Protein AF-A0A396GSY9-F1 (afdb_monomer_lite)

InterPro domains:
  IPR000794 Beta-ketoacyl synthase [PTHR11712] (55-126)
  IPR014031 Beta-ketoacyl synthase, C-terminal domain [PF02801] (55-125)
  IPR016039 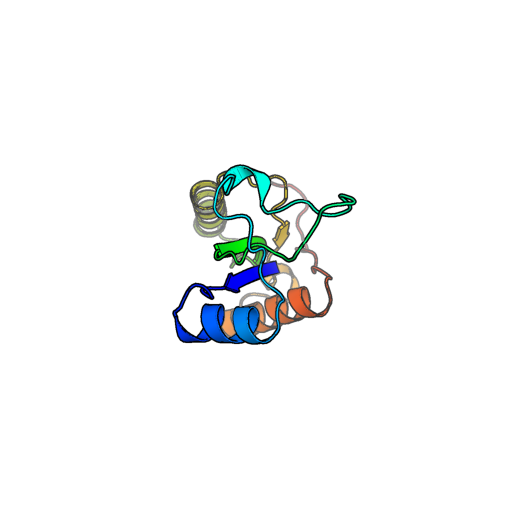Thiolase-like [G3DSA:3.40.47.10] (1-55)
  IPR016039 Thiolase-like [G3DSA:3.40.47.10] (56-129)
  IPR016039 Thiolase-like [SSF53901] (30-127)

Radius of gyration: 23.49 Å; chains: 1; bounding box: 54×24×61 Å

pLDDT: mean 90.86, std 5.9, range [63.38, 97.12]

Organism: Medicago truncatula (NCBI:txid3880)

Secondary structure (DSSP, 8-state):
-EEEEEE---SHHHHHHHHHTT-B----SSGGGS--TT-TT---BPP--EEEEEE-EEE----S-HHHHHHHHHHHHHH-S--TT-EEE-THHHH---GGGHHHHHHHHHHHHHHHS-PPP--S-SS--

Structure (mmCIF, N/CA/C/O backbone):
data_AF-A0A396GSY9-F1
#
_entry.id   AF-A0A396GSY9-F1
#
loop_
_atom_site.group_PDB
_atom_site.id
_atom_site.type_symbol
_atom_site.label_atom_id
_atom_site.label_alt_id
_atom_site.label_comp_id
_atom_site.label_asym_id
_atom_site.label_entity_id
_atom_site.label_seq_id
_atom_site.pdbx_PDB_ins_code
_atom_site.Cartn_x
_atom_site.Cartn_y
_atom_site.Cartn_z
_atom_site.occupancy
_atom_site.B_iso_or_equiv
_atom_site.auth_seq_id
_atom_site.auth_comp_id
_atom_site.auth_asym_id
_atom_site.auth_atom_id
_atom_site.pdbx_PDB_model_num
ATOM 1 N N . MET A 1 1 ? 0.525 -1.702 -2.405 1.00 73.56 1 MET A N 1
ATOM 2 C CA . MET A 1 1 ? -0.870 -1.989 -2.068 1.00 73.56 1 MET A CA 1
ATOM 3 C C . MET A 1 1 ? -1.286 -0.882 -1.136 1.00 73.56 1 MET A C 1
ATOM 5 O O . MET A 1 1 ? -0.434 -0.329 -0.443 1.00 73.56 1 MET A O 1
ATOM 9 N N . VAL A 1 2 ? -2.556 -0.512 -1.191 1.00 76.00 2 VAL A N 1
ATOM 10 C CA . VAL A 1 2 ? -3.110 0.541 -0.346 1.00 76.00 2 VAL A CA 1
ATOM 11 C C . VAL A 1 2 ? -4.137 -0.121 0.549 1.00 76.00 2 VAL A C 1
ATOM 13 O O . VAL A 1 2 ? -5.037 -0.792 0.047 1.00 76.00 2 VAL A O 1
ATOM 16 N N . VAL A 1 3 ? -3.977 0.030 1.857 1.00 68.81 3 VAL A N 1
ATOM 17 C CA . VAL A 1 3 ? -4.976 -0.394 2.839 1.00 68.81 3 VAL A CA 1
ATOM 18 C C . VAL A 1 3 ? -5.279 0.789 3.734 1.00 68.81 3 VAL A C 1
ATOM 20 O O . VAL A 1 3 ? -4.379 1.533 4.110 1.00 68.81 3 VAL A O 1
ATOM 23 N N . GLY A 1 4 ? -6.542 1.004 4.057 1.00 72.69 4 GLY A N 1
ATOM 24 C CA . GLY A 1 4 ? -6.932 2.127 4.888 1.00 72.69 4 GLY A CA 1
ATOM 25 C C . GLY A 1 4 ? -8.386 2.045 5.298 1.00 72.69 4 GLY A C 1
ATOM 26 O O . GLY A 1 4 ? -9.155 1.254 4.754 1.00 72.69 4 GLY A O 1
ATOM 27 N N . GLY A 1 5 ? -8.741 2.865 6.272 1.00 68.75 5 GLY A N 1
ATOM 28 C CA . GLY A 1 5 ? -10.089 2.988 6.798 1.00 68.75 5 GLY A CA 1
ATOM 29 C C . GLY A 1 5 ? -10.268 4.367 7.411 1.00 68.75 5 GLY A C 1
ATOM 30 O O . GLY A 1 5 ? -9.303 4.978 7.870 1.00 68.75 5 GLY A O 1
ATOM 31 N N . SER A 1 6 ? -11.495 4.866 7.384 1.00 84.62 6 SER A N 1
ATOM 32 C CA . SER A 1 6 ? -11.879 6.114 8.029 1.00 84.62 6 SER A CA 1
ATOM 33 C C . SER A 1 6 ? -13.250 5.935 8.644 1.00 84.62 6 SER A C 1
ATOM 35 O O . SER A 1 6 ? -14.131 5.366 8.007 1.00 84.62 6 SER A O 1
ATOM 37 N N . GLU A 1 7 ? -13.420 6.447 9.853 1.00 85.44 7 GLU A N 1
ATOM 38 C CA . GLU A 1 7 ? -14.681 6.452 10.579 1.00 85.44 7 GLU A CA 1
ATOM 39 C C . GLU A 1 7 ? -14.803 7.761 11.367 1.00 85.44 7 GLU A C 1
ATOM 41 O O . GLU A 1 7 ? -13.840 8.201 11.998 1.00 85.44 7 GLU A O 1
ATOM 46 N N . ALA A 1 8 ? -15.983 8.377 11.318 1.00 86.56 8 ALA A N 1
ATOM 47 C CA . ALA A 1 8 ? -16.283 9.667 11.947 1.00 86.56 8 ALA A CA 1
ATOM 48 C C . ALA A 1 8 ? -17.672 9.600 12.595 1.00 86.56 8 ALA A C 1
ATOM 50 O O . ALA A 1 8 ? -18.640 10.234 12.169 1.00 86.56 8 ALA A O 1
ATOM 51 N N . SER A 1 9 ? -17.786 8.697 13.567 1.00 83.69 9 SER A N 1
ATOM 52 C CA . SER A 1 9 ? -19.069 8.228 14.088 1.00 83.69 9 SER A CA 1
ATOM 53 C C . SER A 1 9 ? -19.585 9.015 15.301 1.00 83.69 9 SER A C 1
ATOM 55 O O . SER A 1 9 ? -20.730 8.798 15.713 1.00 83.69 9 SER A O 1
ATOM 57 N N . LEU A 1 10 ? -18.808 9.958 15.862 1.00 86.56 10 LEU A N 1
ATOM 58 C CA . LEU A 1 10 ? -19.221 10.772 17.019 1.00 86.56 10 LEU A CA 1
ATOM 59 C C . LEU A 1 10 ? -20.131 11.939 16.607 1.00 86.56 10 LEU A C 1
ATOM 61 O O . LEU A 1 10 ? -19.831 13.114 16.806 1.00 86.56 10 LEU A O 1
ATOM 65 N N . ILE A 1 11 ? -21.303 11.601 16.078 1.00 90.62 11 ILE A N 1
ATOM 66 C CA . ILE A 1 11 ? -22.392 12.547 15.812 1.00 90.62 11 ILE A CA 1
ATOM 67 C C . ILE A 1 11 ? -23.605 12.236 16.700 1.00 90.62 11 ILE A C 1
ATOM 69 O O . ILE A 1 11 ? -23.808 11.072 17.064 1.00 90.62 11 ILE A O 1
ATOM 73 N N . PRO A 1 12 ? -24.461 13.228 17.03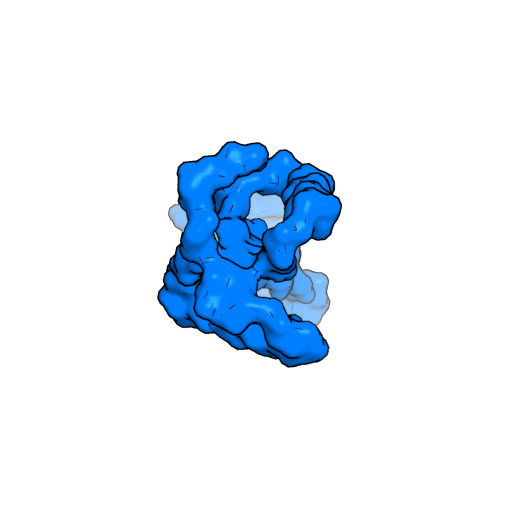4 1.00 92.25 12 PRO A N 1
ATOM 74 C CA . PRO A 1 12 ? -25.575 13.028 17.964 1.00 92.25 12 PRO A CA 1
ATOM 75 C C . PRO A 1 12 ? -26.492 11.853 17.612 1.00 92.25 12 PRO A C 1
ATOM 77 O O . PRO A 1 12 ? -26.896 11.107 18.500 1.00 92.25 12 PRO A O 1
ATOM 80 N N . SER A 1 13 ? -26.792 11.643 16.329 1.00 90.38 13 SER A N 1
ATOM 81 C CA . SER A 1 13 ? -27.614 10.521 15.860 1.00 90.38 13 SER A CA 1
ATOM 82 C C . SER A 1 13 ? -26.920 9.165 16.022 1.00 90.38 13 SER A C 1
ATOM 84 O O . SER A 1 13 ? -27.560 8.207 16.452 1.00 90.38 13 SER A O 1
ATOM 86 N N . GLY A 1 14 ? -25.617 9.088 15.739 1.00 84.50 14 GLY A N 1
ATOM 87 C CA . GLY A 1 14 ? -24.806 7.878 15.898 1.00 84.50 14 GLY A CA 1
ATOM 88 C C . GLY A 1 14 ? -24.682 7.468 17.364 1.00 84.50 14 GLY A C 1
ATOM 89 O O . GLY A 1 14 ? -25.008 6.337 17.728 1.00 84.50 14 GLY A O 1
ATOM 90 N N . VAL A 1 15 ? -24.323 8.422 18.228 1.00 92.50 15 VAL A N 1
ATOM 91 C CA . VA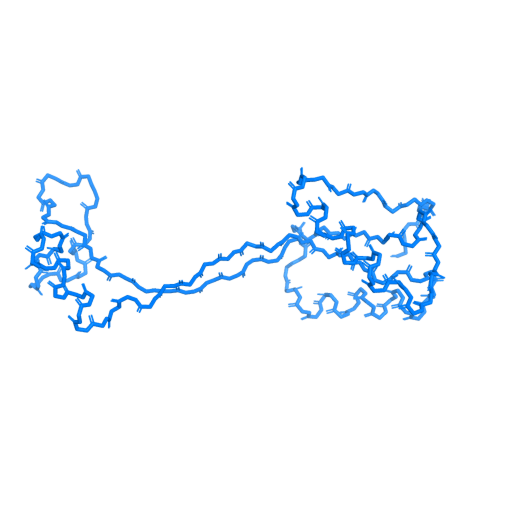L A 1 15 ? -24.257 8.215 19.683 1.00 92.50 15 VAL A CA 1
ATOM 92 C C . VAL A 1 15 ? -25.624 7.796 20.228 1.00 92.50 15 VAL A C 1
ATOM 94 O O . VAL A 1 15 ? -25.717 6.809 20.956 1.00 92.50 15 VAL A O 1
ATOM 97 N N . SER A 1 16 ? -26.699 8.492 19.838 1.00 90.56 16 SER A N 1
ATOM 98 C CA . SER A 1 16 ? -28.061 8.192 20.307 1.00 90.56 16 SER A CA 1
ATOM 99 C C . SER A 1 16 ? -28.532 6.802 19.884 1.00 90.56 16 SER A C 1
ATOM 101 O O . SER A 1 16 ? -29.164 6.109 20.678 1.00 90.56 16 SER A O 1
ATOM 103 N N . GLY A 1 17 ? -28.191 6.366 18.667 1.00 92.44 17 GLY A N 1
ATOM 104 C CA . GLY A 1 17 ? -28.511 5.027 18.176 1.00 92.44 17 GLY A CA 1
ATOM 105 C C . GLY A 1 17 ? -27.883 3.931 19.038 1.00 92.44 17 GLY A C 1
ATOM 106 O O . GLY A 1 17 ? -28.582 3.044 19.528 1.00 92.44 17 GLY A O 1
ATOM 107 N N . PHE A 1 18 ? -26.577 4.019 19.300 1.00 91.12 18 PHE A N 1
ATOM 108 C CA . PHE A 1 18 ? -25.894 3.030 20.140 1.00 91.12 18 PHE A CA 1
ATOM 109 C C . PHE A 1 18 ? -26.281 3.127 21.620 1.00 91.12 18 PHE A C 1
ATOM 111 O O . PHE A 1 18 ? -26.336 2.103 22.307 1.00 91.12 18 PHE A O 1
ATOM 118 N N . LEU A 1 19 ? -26.610 4.323 22.112 1.00 91.06 19 LEU A N 1
ATOM 119 C CA . LEU A 1 19 ? -27.140 4.506 23.461 1.00 91.06 19 LEU A CA 1
ATOM 120 C C . LEU A 1 19 ? -28.515 3.836 23.619 1.00 91.06 19 LEU A C 1
ATOM 122 O O . LEU A 1 19 ? -28.735 3.133 24.605 1.00 91.06 19 LEU A O 1
ATOM 126 N N . ALA A 1 20 ? -29.412 3.985 22.637 1.00 93.56 20 ALA A N 1
ATOM 127 C CA . ALA A 1 20 ? -30.728 3.340 22.629 1.00 93.56 20 ALA A CA 1
ATOM 128 C C . ALA A 1 20 ? -30.620 1.806 22.627 1.00 93.56 20 ALA A C 1
ATOM 130 O O . ALA A 1 20 ? -31.372 1.125 23.325 1.00 93.56 20 ALA A O 1
ATOM 131 N N . CYS A 1 21 ? -29.624 1.265 21.921 1.00 93.94 21 CYS A N 1
ATOM 132 C CA . CYS A 1 21 ? -29.290 -0.159 21.935 1.00 93.94 21 CYS A CA 1
ATOM 133 C C . CYS A 1 21 ? -28.611 -0.633 23.235 1.00 93.94 21 CYS A C 1
ATOM 135 O O . CYS A 1 21 ? -28.324 -1.821 23.357 1.00 93.94 21 CYS A O 1
ATOM 137 N N . ARG A 1 22 ? -28.333 0.265 24.195 1.00 93.56 22 ARG A N 1
ATOM 138 C CA . ARG A 1 22 ? -27.545 -0.010 25.414 1.00 93.56 22 ARG A CA 1
ATOM 139 C C . ARG A 1 22 ? -26.159 -0.596 25.114 1.00 93.56 22 ARG A C 1
ATOM 141 O O . ARG A 1 22 ? -25.657 -1.433 25.855 1.00 93.56 22 ARG A O 1
ATOM 148 N N . ALA A 1 23 ? -25.560 -0.169 24.005 1.00 94.12 23 ALA A N 1
ATOM 149 C CA . ALA A 1 23 ? -24.264 -0.652 23.537 1.00 94.12 23 ALA A CA 1
ATOM 150 C C . ALA A 1 23 ? -23.079 0.193 24.051 1.00 94.12 23 ALA A C 1
ATOM 152 O O . ALA A 1 23 ? -21.950 -0.300 24.093 1.00 94.12 23 ALA A O 1
ATOM 153 N N . LEU A 1 24 ? -23.326 1.448 24.446 1.00 94.81 24 LEU A N 1
ATOM 154 C CA . LEU A 1 24 ? -22.301 2.364 24.956 1.00 94.81 24 LEU A CA 1
ATOM 155 C C . LEU A 1 24 ? -22.085 2.202 26.462 1.00 94.81 24 LEU A C 1
ATOM 157 O O . LEU A 1 24 ? -23.048 2.028 27.210 1.00 94.81 24 LEU A O 1
ATOM 161 N N . SER A 1 25 ? -20.829 2.322 26.903 1.00 96.12 25 SER A N 1
ATOM 162 C CA . SER A 1 25 ? -20.506 2.418 28.331 1.00 96.12 25 SER A CA 1
ATOM 163 C C . SER A 1 25 ? -21.191 3.640 28.947 1.00 96.12 25 SER A C 1
ATOM 165 O O . SER A 1 25 ? -21.231 4.708 28.336 1.00 96.12 25 SER A O 1
ATOM 167 N N . GLN A 1 26 ? -21.710 3.494 30.168 1.00 94.88 26 GLN A N 1
ATOM 168 C CA . GLN A 1 26 ? -22.323 4.594 30.924 1.00 94.88 26 GLN A CA 1
ATOM 169 C C . GLN A 1 26 ? -21.404 5.122 32.031 1.00 94.88 26 GLN A C 1
ATOM 171 O O . GLN A 1 26 ? -21.817 5.931 32.865 1.00 94.88 26 GLN A O 1
ATOM 176 N N . ARG A 1 27 ? -20.144 4.674 32.061 1.00 94.19 27 ARG A N 1
ATOM 177 C CA . ARG A 1 27 ? -19.160 5.069 33.071 1.00 94.19 27 ARG A CA 1
ATOM 178 C C . ARG A 1 27 ? -18.588 6.462 32.796 1.00 94.19 27 ARG A C 1
ATOM 180 O O . ARG A 1 27 ? -17.433 6.617 32.410 1.00 94.19 27 ARG A O 1
ATOM 187 N N . ASN A 1 28 ? -19.405 7.474 33.051 1.00 94.75 28 ASN A N 1
ATOM 188 C CA . ASN A 1 28 ? -19.060 8.873 32.800 1.00 94.75 28 ASN A CA 1
ATOM 189 C C . ASN A 1 28 ? -18.153 9.488 33.881 1.00 94.75 28 ASN A C 1
ATOM 191 O O . ASN A 1 28 ? -17.420 10.423 33.585 1.00 94.75 28 ASN A O 1
ATOM 195 N N . GLU A 1 29 ? -18.151 8.936 35.101 1.00 97.12 29 GLU A N 1
ATOM 196 C CA . GLU A 1 29 ? -17.333 9.431 36.228 1.00 97.12 29 GLU A CA 1
ATOM 197 C C . GLU A 1 29 ? -15.844 9.051 36.115 1.00 97.12 29 GLU A C 1
ATOM 199 O O . GLU A 1 29 ? -14.977 9.704 36.688 1.00 97.12 29 GLU A O 1
ATOM 204 N N . GLU A 1 30 ? -15.525 7.992 35.360 1.00 95.88 30 GLU A N 1
ATOM 205 C CA . GLU A 1 30 ? -14.151 7.515 35.134 1.00 95.88 30 GLU A CA 1
ATOM 206 C C . GLU A 1 30 ? -13.897 7.263 33.632 1.00 95.88 30 GLU A C 1
ATOM 208 O O . GLU A 1 30 ? -13.635 6.121 33.225 1.00 95.88 30 GLU A O 1
ATOM 213 N N . PRO A 1 31 ? -13.981 8.294 32.773 1.00 93.31 31 PRO A N 1
ATOM 214 C CA . PRO A 1 31 ? -14.040 8.120 31.321 1.00 93.31 31 PRO A CA 1
ATOM 215 C C . PRO A 1 31 ? -12.777 7.465 30.742 1.00 93.31 31 PRO A C 1
ATOM 217 O O . PRO A 1 31 ? -12.866 6.643 29.832 1.00 93.31 31 PRO A O 1
ATOM 220 N N . GLN A 1 32 ? -11.599 7.718 31.323 1.00 95.94 32 GLN A N 1
ATOM 221 C CA . GLN A 1 32 ? -10.334 7.091 30.905 1.00 95.94 32 GLN A CA 1
ATOM 222 C C . GLN A 1 32 ? -10.295 5.582 31.187 1.00 95.94 32 GLN A C 1
ATOM 224 O O . GLN A 1 32 ? -9.455 4.871 30.643 1.00 95.94 32 GLN A O 1
ATOM 229 N N . ARG A 1 33 ? -11.197 5.083 32.042 1.00 95.12 33 ARG A N 1
ATOM 230 C CA . ARG A 1 33 ? -11.331 3.662 32.383 1.00 95.12 33 ARG A CA 1
ATOM 231 C C . ARG A 1 33 ? -12.599 3.044 31.787 1.00 95.12 33 ARG A C 1
ATOM 233 O O . ARG A 1 33 ? -12.897 1.897 32.118 1.00 95.12 33 ARG A O 1
ATOM 240 N N . ALA A 1 34 ? -13.380 3.771 30.987 1.00 95.94 34 ALA A N 1
ATOM 241 C CA . ALA A 1 34 ? -14.665 3.295 30.469 1.00 95.94 34 ALA A CA 1
ATOM 242 C C . ALA A 1 34 ? -14.500 2.124 29.482 1.00 95.94 34 ALA A C 1
ATOM 244 O O . ALA A 1 34 ? -15.187 1.113 29.610 1.00 95.94 34 ALA A O 1
ATOM 245 N N . SER A 1 35 ? -13.526 2.193 28.565 1.00 96.38 35 SER A N 1
ATOM 246 C CA . SER A 1 35 ? -13.193 1.065 27.684 1.00 96.38 35 SER A CA 1
ATOM 247 C C . SER A 1 35 ? -12.380 0.018 28.445 1.00 96.38 35 SER A C 1
ATOM 249 O O . SER A 1 35 ? -11.238 0.262 28.833 1.00 96.38 35 SER A O 1
ATOM 251 N N . ARG A 1 36 ? -12.984 -1.149 28.688 1.00 96.00 36 ARG A N 1
ATOM 252 C CA . ARG A 1 36 ? -12.382 -2.240 29.474 1.00 96.00 36 ARG A CA 1
ATOM 253 C C . ARG A 1 36 ? -12.726 -3.630 28.920 1.00 96.00 36 ARG A C 1
ATOM 255 O O . ARG A 1 36 ? -13.489 -4.379 29.534 1.00 96.00 36 ARG A O 1
ATOM 262 N N . PRO A 1 37 ? -12.214 -3.994 27.733 1.00 94.38 37 PRO A N 1
ATOM 263 C CA . PRO A 1 37 ? -12.438 -5.320 27.164 1.00 94.38 37 PRO A CA 1
ATOM 264 C C . PRO A 1 37 ? -12.071 -6.438 28.155 1.00 94.38 37 PRO A C 1
ATOM 266 O O . PRO A 1 37 ? -11.097 -6.324 28.895 1.00 94.38 37 PRO A O 1
ATOM 269 N N . TRP A 1 38 ? -12.875 -7.505 28.181 1.00 95.81 38 TRP A N 1
ATOM 270 C CA . TRP A 1 38 ? -12.712 -8.694 29.044 1.00 95.81 38 TRP A CA 1
ATOM 271 C C . TRP A 1 38 ? -12.817 -8.480 30.565 1.00 95.81 38 TRP A C 1
ATOM 273 O O . TRP A 1 38 ? -12.83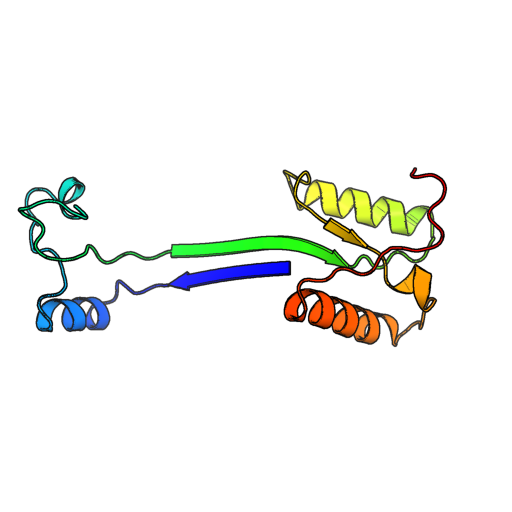1 -9.460 31.309 1.00 95.81 38 TRP A O 1
ATOM 283 N N . ASP A 1 39 ? -12.993 -7.249 31.044 1.00 96.75 39 ASP A N 1
ATOM 284 C CA . ASP A 1 39 ? -13.230 -6.971 32.462 1.00 96.75 39 ASP A CA 1
ATOM 285 C C . ASP A 1 39 ? -14.613 -7.490 32.917 1.00 96.75 39 ASP A C 1
ATOM 287 O O . ASP A 1 39 ? -15.588 -7.483 32.147 1.00 96.75 39 ASP A O 1
ATOM 291 N N . LYS A 1 40 ? -14.726 -7.946 34.178 1.00 96.56 40 LYS A N 1
ATOM 292 C CA . LYS A 1 40 ? -16.005 -8.455 34.720 1.00 96.56 40 LYS A CA 1
ATOM 293 C C . LYS A 1 40 ? -17.063 -7.358 34.858 1.00 96.56 40 LYS A C 1
ATOM 295 O O . LYS A 1 40 ? -18.250 -7.661 34.879 1.00 96.56 40 LYS A O 1
ATOM 300 N N . HIS A 1 41 ? -16.632 -6.106 34.977 1.00 95.06 41 HIS A N 1
ATOM 301 C CA . HIS A 1 41 ? -17.467 -4.923 35.147 1.00 95.06 41 HIS A CA 1
ATOM 302 C C . HIS A 1 41 ? -17.572 -4.085 33.864 1.00 95.06 41 HIS A C 1
ATOM 304 O O . HIS A 1 41 ? -17.856 -2.888 33.945 1.00 95.06 41 HIS A O 1
ATOM 310 N N . ARG A 1 42 ? -17.317 -4.675 32.688 1.00 95.38 42 ARG A N 1
ATOM 311 C CA . ARG A 1 42 ? -17.594 -4.028 31.395 1.00 95.38 42 ARG A CA 1
ATOM 312 C C . ARG A 1 42 ? -19.104 -3.822 31.208 1.00 95.38 42 ARG A C 1
ATOM 314 O O . ARG A 1 42 ? -19.883 -4.716 31.529 1.00 95.38 42 ARG A O 1
ATOM 321 N N . ASP A 1 43 ? -19.502 -2.673 30.675 1.00 96.06 43 ASP A N 1
ATOM 322 C CA . ASP A 1 43 ? -20.909 -2.258 30.533 1.00 96.06 43 ASP A CA 1
ATOM 323 C C . ASP A 1 43 ? -21.275 -1.761 29.122 1.00 96.06 43 ASP A C 1
ATOM 325 O O . ASP A 1 43 ? -22.434 -1.464 28.857 1.00 96.06 43 ASP A O 1
ATOM 329 N N . GLY A 1 44 ? -20.307 -1.702 28.210 1.00 95.38 44 GLY A N 1
ATOM 330 C CA . GLY A 1 44 ? -20.485 -1.287 26.822 1.00 95.38 44 GLY A CA 1
ATOM 331 C C . GLY A 1 44 ? -19.144 -0.916 26.197 1.00 95.38 44 GLY A C 1
ATOM 332 O O . GLY A 1 44 ? -18.106 -0.973 26.863 1.00 95.38 44 GLY A O 1
ATOM 333 N N . PHE A 1 45 ? -19.143 -0.552 24.917 1.00 95.38 45 PHE A N 1
ATOM 334 C CA . PHE A 1 45 ? -17.951 0.001 24.273 1.00 95.38 45 PHE A CA 1
ATOM 335 C C . PHE A 1 45 ? -17.911 1.531 24.401 1.00 95.38 45 PHE A C 1
ATOM 337 O O . PHE A 1 45 ? -18.919 2.179 24.683 1.00 95.38 45 PHE A O 1
ATOM 344 N N . VAL A 1 46 ? -16.732 2.113 24.185 1.00 94.88 46 VAL A N 1
ATOM 345 C CA . VAL A 1 46 ? -16.559 3.563 24.017 1.00 94.88 46 VAL A CA 1
ATOM 346 C C . VAL A 1 46 ? -16.488 3.839 22.522 1.00 94.88 46 VAL A C 1
ATOM 348 O O . VAL A 1 46 ? -15.681 3.223 21.827 1.00 94.88 46 VAL A O 1
ATOM 351 N N . LEU A 1 47 ? -17.369 4.705 22.022 1.00 92.06 47 LEU A N 1
ATOM 352 C CA . LEU A 1 47 ? -17.398 5.064 20.606 1.00 92.06 47 LEU A CA 1
ATOM 353 C C . LEU A 1 47 ? -16.152 5.898 20.268 1.00 92.06 47 LEU A C 1
ATOM 355 O O . LEU A 1 47 ? -15.739 6.744 21.060 1.00 92.06 47 LEU A O 1
ATOM 359 N N . GLY A 1 48 ? -15.545 5.634 19.114 1.00 88.06 48 GLY A N 1
ATOM 360 C CA . GLY A 1 48 ? -14.309 6.278 18.681 1.00 88.06 48 GLY A CA 1
ATOM 361 C C . GLY A 1 48 ? -14.332 6.617 17.196 1.00 88.06 48 GLY A C 1
ATOM 362 O O . GLY A 1 48 ? -15.149 6.104 16.432 1.00 88.06 48 GLY A O 1
ATOM 363 N N . GLU A 1 49 ? -13.408 7.482 16.802 1.00 91.69 49 GLU A N 1
ATOM 364 C CA . GLU A 1 49 ? -13.238 7.979 15.436 1.00 91.69 49 GLU A CA 1
ATOM 365 C C . GLU A 1 49 ? -11.773 7.858 15.034 1.00 91.69 49 GLU A C 1
ATOM 367 O O . GLU A 1 49 ? -10.883 7.814 15.889 1.00 91.69 49 GLU A O 1
ATOM 372 N N . GLY A 1 50 ? -11.508 7.850 13.733 1.00 84.00 50 GLY A N 1
ATOM 373 C CA . GLY A 1 50 ? -10.146 7.888 13.225 1.00 84.00 50 GLY A CA 1
ATOM 374 C C . GLY A 1 50 ? -10.061 7.563 11.744 1.00 84.00 50 GLY A C 1
ATOM 375 O O . GLY A 1 50 ? -10.957 6.956 11.164 1.00 84.00 50 GLY A O 1
ATOM 376 N N . SER A 1 51 ? -8.942 7.942 11.136 1.00 84.75 51 SER A N 1
ATOM 377 C CA . SER A 1 51 ? -8.628 7.610 9.750 1.00 84.75 51 SER A CA 1
ATOM 378 C C . SER A 1 51 ? -7.163 7.235 9.604 1.00 84.75 51 SER A C 1
ATOM 380 O O . SER A 1 51 ? -6.302 7.865 10.220 1.00 84.75 51 SER A O 1
ATOM 382 N N . GLY A 1 52 ? -6.869 6.269 8.742 1.00 80.94 52 GLY A N 1
ATOM 383 C CA . GLY A 1 52 ? -5.504 5.886 8.409 1.00 80.94 52 GLY A CA 1
ATOM 384 C C . GLY A 1 52 ? -5.422 5.236 7.036 1.00 80.94 52 GLY A C 1
ATOM 385 O O . GLY A 1 52 ? -6.331 4.518 6.623 1.00 80.94 52 GLY A O 1
ATOM 386 N N . VAL A 1 53 ? -4.319 5.487 6.335 1.00 82.38 53 VAL A N 1
ATOM 387 C CA . VAL A 1 53 ? -3.975 4.846 5.062 1.00 82.38 53 VAL A CA 1
ATOM 388 C C . VAL A 1 53 ? -2.517 4.409 5.135 1.00 82.38 53 VAL A C 1
ATOM 390 O O . VAL A 1 53 ? -1.653 5.171 5.561 1.00 82.38 53 VAL A O 1
ATOM 393 N N . LEU A 1 54 ? -2.249 3.185 4.703 1.00 80.94 54 LEU A N 1
ATOM 394 C CA . LEU A 1 54 ? -0.926 2.606 4.551 1.00 80.94 54 LEU A CA 1
ATOM 395 C C . LEU A 1 54 ? -0.698 2.279 3.076 1.00 80.94 54 LEU A C 1
ATOM 397 O O . LEU A 1 54 ? -1.522 1.620 2.437 1.00 80.94 54 LEU A O 1
ATOM 401 N N . VAL A 1 55 ? 0.451 2.703 2.555 1.00 86.81 55 VAL A N 1
ATOM 402 C CA . VAL A 1 55 ? 0.923 2.362 1.212 1.00 86.81 55 VAL A CA 1
ATOM 403 C C . VAL A 1 55 ? 2.221 1.577 1.350 1.00 86.81 55 VAL A C 1
ATOM 405 O O . VAL A 1 55 ? 3.184 2.081 1.914 1.00 86.81 55 VAL A O 1
ATOM 408 N N . ASN A 1 56 ? 2.248 0.348 0.836 1.00 89.25 56 ASN A N 1
ATOM 409 C CA . ASN A 1 56 ? 3.413 -0.547 0.930 1.00 89.25 56 ASN A CA 1
ATOM 410 C C . ASN A 1 56 ? 3.897 -1.084 -0.427 1.00 89.25 56 ASN A C 1
ATOM 412 O O . ASN A 1 56 ? 4.756 -1.960 -0.484 1.00 89.25 56 ASN A O 1
ATOM 416 N N . TYR A 1 57 ? 3.316 -0.614 -1.536 1.00 92.56 57 TYR A N 1
ATOM 417 C CA . TYR A 1 57 ? 3.832 -0.962 -2.857 1.00 92.56 57 TYR A CA 1
ATOM 418 C C . TYR A 1 57 ? 3.593 0.130 -3.895 1.00 92.56 57 TYR A C 1
ATOM 420 O O . TYR A 1 57 ? 2.503 0.706 -3.922 1.00 92.56 57 TYR A O 1
ATOM 428 N N . VAL A 1 58 ? 4.608 0.340 -4.737 1.00 93.56 58 VAL A N 1
ATOM 429 C CA . VAL A 1 58 ? 4.667 1.292 -5.850 1.00 93.56 58 VAL A CA 1
ATOM 430 C C . VAL A 1 58 ? 4.987 0.542 -7.148 1.00 93.56 58 VAL A C 1
ATOM 432 O O . VAL A 1 58 ? 5.986 -0.170 -7.224 1.00 93.56 58 VAL A O 1
ATOM 435 N N . ASN A 1 59 ? 4.164 0.728 -8.180 1.00 94.44 59 ASN A N 1
ATOM 436 C CA . ASN A 1 59 ? 4.545 0.405 -9.555 1.00 94.44 59 ASN A CA 1
ATOM 437 C C . ASN A 1 59 ? 5.144 1.669 -10.178 1.00 94.44 59 ASN A C 1
ATOM 439 O O . ASN A 1 59 ? 4.431 2.658 -10.352 1.00 94.44 59 ASN A O 1
ATOM 443 N N . ALA A 1 60 ? 6.450 1.665 -10.409 1.00 93.69 60 ALA A N 1
ATOM 444 C CA . ALA A 1 60 ? 7.190 2.823 -10.887 1.00 93.69 60 ALA A CA 1
ATOM 445 C C . ALA A 1 60 ? 7.045 2.995 -12.399 1.00 93.69 60 ALA A C 1
ATOM 447 O O . ALA A 1 60 ? 6.828 2.017 -13.119 1.00 93.69 60 ALA A O 1
ATOM 448 N N . HIS A 1 61 ? 7.220 4.225 -12.887 1.00 94.81 61 HIS A N 1
ATOM 449 C CA . HIS A 1 61 ? 7.225 4.473 -14.318 1.00 94.81 61 HIS A CA 1
ATOM 450 C C . HIS A 1 61 ? 8.420 3.780 -14.980 1.00 94.81 61 HIS A C 1
ATOM 452 O O . HIS A 1 61 ? 8.232 3.216 -16.053 1.00 94.81 61 HIS A O 1
ATOM 458 N N . ALA A 1 62 ? 9.607 3.785 -14.361 1.00 92.12 62 ALA A N 1
ATOM 459 C CA . ALA A 1 62 ? 10.761 2.950 -14.715 1.00 92.12 62 ALA A CA 1
ATOM 460 C C . ALA A 1 62 ? 10.997 2.816 -16.235 1.00 92.12 62 ALA A C 1
ATOM 462 O O . ALA A 1 62 ? 10.865 1.734 -16.817 1.00 92.12 62 ALA A O 1
ATOM 463 N N . THR A 1 63 ? 11.298 3.931 -16.906 1.00 93.00 63 THR A N 1
ATOM 464 C CA . THR A 1 63 ? 11.508 3.971 -18.367 1.00 93.00 63 THR A CA 1
ATOM 465 C C . THR A 1 63 ? 12.908 3.552 -18.793 1.00 93.00 63 THR A C 1
ATOM 467 O O . THR A 1 63 ? 13.224 3.642 -19.980 1.00 93.00 63 THR A O 1
ATOM 470 N N . SER A 1 64 ? 13.741 3.095 -17.852 1.00 92.88 64 SER A N 1
ATOM 471 C CA . SER A 1 64 ? 15.153 2.778 -18.085 1.00 92.88 64 SER A CA 1
ATOM 472 C C . SER A 1 64 ? 15.957 4.008 -18.510 1.00 92.88 64 SER A C 1
ATOM 474 O O . SER A 1 64 ? 16.930 3.911 -19.258 1.00 92.88 64 SER A O 1
ATOM 476 N N . THR A 1 65 ? 15.546 5.188 -18.037 1.00 93.88 65 THR A N 1
ATOM 477 C CA . THR A 1 65 ? 16.292 6.430 -18.243 1.00 93.88 65 THR A CA 1
ATOM 478 C C . THR A 1 65 ? 17.011 6.787 -16.954 1.00 93.88 65 THR A C 1
ATOM 480 O O . THR A 1 65 ? 16.392 6.858 -15.899 1.00 93.88 65 THR A O 1
ATOM 483 N N . VAL A 1 66 ? 18.316 7.065 -17.031 1.00 92.44 66 VAL A N 1
ATOM 484 C CA . VAL A 1 66 ? 19.128 7.363 -15.836 1.00 92.44 66 VAL A CA 1
ATOM 485 C C . VAL A 1 66 ? 18.532 8.522 -15.031 1.00 92.44 66 VAL A C 1
ATOM 487 O O . VAL A 1 66 ? 18.390 8.431 -13.818 1.00 92.44 66 VAL A O 1
ATOM 490 N N . ALA A 1 67 ? 18.143 9.604 -15.708 1.00 94.25 67 ALA A N 1
ATOM 491 C CA . ALA A 1 67 ? 17.567 10.770 -15.045 1.00 94.25 67 ALA A CA 1
ATOM 492 C C . ALA A 1 67 ? 16.173 10.492 -14.458 1.00 94.25 67 ALA A C 1
ATOM 494 O O . ALA A 1 67 ? 15.887 10.939 -13.349 1.00 94.25 67 ALA A O 1
ATOM 495 N N . GLY A 1 68 ? 15.316 9.772 -15.189 1.00 90.69 68 GLY A N 1
ATOM 496 C CA . GLY A 1 68 ? 13.953 9.471 -14.755 1.00 90.69 68 GLY A CA 1
ATOM 497 C C . GLY A 1 68 ? 13.939 8.522 -13.566 1.00 90.69 68 GLY A C 1
ATOM 498 O O . GLY A 1 68 ? 13.396 8.867 -12.522 1.00 90.69 68 GLY A O 1
ATOM 499 N N . ASP A 1 69 ? 14.609 7.379 -13.689 1.00 94.62 69 ASP A N 1
ATOM 500 C CA . ASP A 1 69 ? 14.598 6.328 -12.673 1.00 94.62 69 ASP A CA 1
ATOM 501 C C . ASP A 1 69 ? 15.215 6.829 -11.347 1.00 94.62 69 ASP A C 1
ATOM 503 O O . ASP A 1 69 ? 14.665 6.588 -10.270 1.00 94.62 69 ASP A O 1
ATOM 507 N N . LEU A 1 70 ? 16.302 7.617 -11.400 1.00 94.38 70 LEU A N 1
ATOM 508 C CA . LEU A 1 70 ? 16.868 8.258 -10.203 1.00 94.38 70 LEU A CA 1
ATOM 509 C C . LEU A 1 70 ? 15.900 9.267 -9.574 1.00 94.38 70 LEU A C 1
ATOM 511 O O . LEU A 1 70 ? 15.753 9.295 -8.350 1.00 94.38 70 LEU A O 1
ATOM 515 N N . ALA A 1 71 ? 15.225 10.084 -10.388 1.00 94.50 71 ALA A N 1
ATOM 516 C CA . ALA A 1 71 ? 14.243 11.044 -9.892 1.00 94.50 71 ALA A CA 1
ATOM 517 C C . ALA A 1 71 ? 13.072 10.346 -9.184 1.00 94.50 71 ALA A C 1
ATOM 519 O O . ALA A 1 71 ? 12.643 10.811 -8.127 1.00 94.50 71 ALA A O 1
ATOM 520 N N . GLU A 1 72 ? 12.600 9.209 -9.704 1.00 93.81 72 GLU A N 1
ATOM 521 C CA . GLU A 1 72 ? 11.563 8.403 -9.053 1.00 93.81 72 GLU A CA 1
ATOM 522 C C . GLU A 1 72 ? 12.015 7.894 -7.684 1.00 93.81 72 GLU A C 1
ATOM 524 O O . GLU A 1 72 ? 11.301 8.059 -6.694 1.00 93.81 72 GLU A O 1
ATOM 529 N N . VAL A 1 73 ? 13.223 7.327 -7.597 1.00 92.75 73 VAL A N 1
ATOM 530 C CA . VAL A 1 73 ? 13.769 6.819 -6.331 1.00 92.75 73 VAL A CA 1
ATOM 531 C C . VAL A 1 73 ? 13.921 7.941 -5.303 1.00 92.75 73 VAL A C 1
ATOM 533 O O . VAL A 1 73 ? 13.573 7.755 -4.132 1.00 92.75 73 VAL A O 1
ATOM 536 N N . TYR A 1 74 ? 14.408 9.116 -5.710 1.00 93.19 74 TYR A N 1
ATOM 537 C CA . TYR A 1 74 ? 14.511 10.262 -4.805 1.00 93.19 74 TYR A CA 1
ATOM 538 C C . TYR A 1 74 ? 13.142 10.750 -4.336 1.00 93.19 74 TYR A C 1
ATOM 540 O O . TYR A 1 74 ? 12.967 10.975 -3.139 1.00 93.19 74 TYR A O 1
ATOM 548 N N . ALA A 1 75 ? 12.163 10.854 -5.238 1.00 92.50 75 ALA A N 1
ATOM 549 C CA . ALA A 1 75 ? 10.802 11.238 -4.879 1.00 92.50 75 ALA A CA 1
ATOM 550 C C . ALA A 1 75 ? 10.187 10.245 -3.879 1.00 92.50 75 ALA A C 1
ATOM 552 O O . ALA A 1 75 ? 9.619 10.653 -2.867 1.00 92.50 75 ALA A O 1
ATOM 553 N N . ILE A 1 76 ? 10.375 8.941 -4.097 1.00 91.94 76 ILE A N 1
ATOM 554 C CA . ILE A 1 76 ? 9.910 7.890 -3.183 1.00 91.94 76 ILE A CA 1
ATOM 555 C C . ILE A 1 76 ? 10.550 8.047 -1.799 1.00 91.94 76 ILE A C 1
ATOM 557 O O . ILE A 1 76 ? 9.833 8.053 -0.801 1.00 91.94 76 ILE A O 1
ATOM 561 N N . LYS A 1 77 ? 11.871 8.247 -1.719 1.00 91.69 77 LYS A N 1
ATOM 562 C CA . LYS A 1 77 ? 12.578 8.456 -0.439 1.00 91.69 77 LYS A CA 1
ATOM 563 C C . LYS A 1 77 ? 12.172 9.747 0.281 1.00 91.69 77 LYS A C 1
ATOM 565 O O . LYS A 1 77 ? 12.306 9.829 1.497 1.00 91.69 77 LYS A O 1
ATOM 570 N N . GLN A 1 78 ? 11.695 10.756 -0.446 1.00 92.12 78 GLN A N 1
ATOM 571 C CA . GLN A 1 78 ? 11.174 11.990 0.148 1.00 92.12 78 GLN A CA 1
ATOM 572 C C . GLN A 1 78 ? 9.749 11.825 0.689 1.00 92.12 78 GLN A C 1
ATOM 574 O O . GLN A 1 78 ? 9.425 12.384 1.737 1.00 92.12 78 GLN A O 1
ATOM 579 N N . VAL A 1 79 ? 8.902 11.065 -0.010 1.00 90.62 79 VAL A N 1
ATOM 580 C CA . VAL A 1 79 ? 7.504 10.830 0.385 1.00 90.62 79 VAL A CA 1
ATOM 581 C C . VAL A 1 79 ? 7.412 9.818 1.528 1.00 90.62 79 VAL A C 1
ATOM 583 O O . VAL A 1 79 ? 6.678 10.032 2.494 1.00 90.62 79 VAL A O 1
ATOM 586 N N . PHE A 1 80 ? 8.170 8.726 1.445 1.00 89.44 80 PHE A N 1
ATOM 587 C CA . PHE A 1 80 ? 8.145 7.640 2.418 1.00 89.44 80 PHE A CA 1
ATOM 588 C C . PHE A 1 80 ? 9.361 7.735 3.342 1.00 89.44 80 PHE A C 1
ATOM 590 O O . PHE A 1 80 ? 10.480 7.416 2.953 1.00 89.44 80 PHE A O 1
ATOM 597 N N . LYS A 1 81 ? 9.130 8.172 4.589 1.00 82.88 81 LYS A N 1
ATOM 598 C CA . LYS A 1 81 ? 10.188 8.317 5.610 1.00 82.88 81 LYS A CA 1
ATOM 599 C C . LYS A 1 81 ? 10.849 6.988 5.982 1.00 82.88 81 LYS A C 1
ATOM 601 O O . LYS A 1 81 ? 12.028 6.971 6.315 1.00 82.88 81 LYS A O 1
ATOM 606 N N . ASP A 1 82 ? 10.082 5.904 5.934 1.00 88.50 82 ASP A N 1
ATOM 607 C CA . ASP A 1 82 ? 10.562 4.536 6.081 1.00 88.50 82 ASP A CA 1
ATOM 608 C C . ASP A 1 82 ? 10.176 3.755 4.822 1.00 88.50 82 ASP A C 1
ATOM 610 O O . ASP A 1 82 ? 9.012 3.736 4.420 1.00 88.50 82 ASP A O 1
ATOM 614 N N . THR A 1 83 ? 11.177 3.162 4.176 1.00 89.62 83 THR A N 1
ATOM 615 C CA . THR A 1 83 ? 11.033 2.397 2.929 1.00 89.62 83 THR A CA 1
ATOM 616 C C . THR A 1 83 ? 11.327 0.910 3.122 1.00 89.62 83 THR A C 1
ATOM 618 O O . THR A 1 83 ? 11.264 0.164 2.151 1.00 89.62 83 THR A O 1
ATOM 621 N N . SER A 1 84 ? 11.612 0.462 4.351 1.00 89.00 84 SER A N 1
ATOM 622 C CA . SER A 1 84 ? 11.977 -0.931 4.658 1.00 89.00 84 SER A CA 1
ATOM 623 C C . SER A 1 84 ? 10.918 -1.943 4.205 1.00 89.00 84 SER A C 1
ATOM 625 O O . SER A 1 84 ? 11.251 -2.980 3.638 1.00 89.00 84 SER A O 1
ATOM 627 N N . GLU A 1 85 ? 9.643 -1.594 4.370 1.00 87.12 85 GLU A N 1
ATOM 628 C CA . GLU A 1 85 ? 8.494 -2.419 3.978 1.00 87.12 85 GLU A CA 1
ATOM 629 C C . GLU A 1 85 ? 7.915 -2.047 2.597 1.00 87.12 85 GLU A C 1
ATOM 631 O O . GLU A 1 85 ? 6.915 -2.623 2.152 1.00 87.12 85 GLU A O 1
ATOM 636 N N . LEU A 1 86 ? 8.511 -1.069 1.904 1.00 91.56 86 LEU A N 1
ATOM 637 C CA . LEU A 1 86 ? 8.018 -0.586 0.617 1.00 91.56 86 LEU A CA 1
ATOM 638 C C . LEU A 1 86 ? 8.530 -1.475 -0.518 1.00 91.56 86 LEU A C 1
ATOM 640 O O . LEU A 1 86 ? 9.724 -1.536 -0.799 1.00 91.56 86 LEU A O 1
ATOM 644 N N . LYS A 1 87 ? 7.611 -2.124 -1.233 1.00 92.62 87 LYS A N 1
ATOM 645 C CA . LYS A 1 87 ? 7.947 -2.900 -2.434 1.00 92.62 87 LYS A CA 1
ATOM 646 C C . LYS A 1 87 ? 7.820 -2.027 -3.681 1.00 92.62 87 LYS A C 1
ATOM 648 O O . LYS A 1 87 ? 6.874 -1.251 -3.802 1.00 92.62 87 LYS A O 1
ATOM 653 N N . MET A 1 88 ? 8.727 -2.188 -4.637 1.00 92.56 88 MET A N 1
ATOM 654 C CA . MET A 1 88 ? 8.726 -1.425 -5.888 1.00 92.56 88 MET A CA 1
ATOM 655 C C . MET A 1 88 ? 9.038 -2.342 -7.071 1.00 92.56 88 MET A C 1
ATOM 657 O O . MET A 1 88 ? 9.901 -3.211 -6.963 1.00 92.56 88 MET A O 1
ATOM 661 N N . ASN A 1 89 ? 8.334 -2.169 -8.189 1.00 94.12 89 ASN A N 1
ATOM 662 C CA . ASN A 1 89 ? 8.642 -2.833 -9.458 1.00 94.12 89 ASN A CA 1
ATOM 663 C C . ASN A 1 89 ? 8.384 -1.895 -10.649 1.00 94.12 89 ASN A C 1
ATOM 665 O O . ASN A 1 89 ? 7.864 -0.799 -10.461 1.00 94.12 89 ASN A O 1
ATOM 669 N N . GLY A 1 90 ? 8.770 -2.316 -11.858 1.00 94.44 90 GLY A N 1
ATOM 670 C CA . GLY A 1 90 ? 8.530 -1.567 -13.094 1.00 94.44 90 GLY A CA 1
ATOM 671 C C . GLY A 1 90 ? 7.985 -2.459 -14.207 1.00 94.44 90 GLY A C 1
ATOM 672 O O . GLY A 1 90 ? 8.703 -3.309 -14.744 1.00 94.44 90 GLY A O 1
ATOM 673 N N . THR A 1 91 ? 6.712 -2.274 -14.578 1.00 94.81 91 THR A N 1
ATOM 674 C CA . THR A 1 91 ? 6.030 -3.110 -15.592 1.00 94.81 91 THR A CA 1
ATOM 675 C C . THR A 1 91 ? 6.674 -3.008 -16.980 1.00 94.81 91 THR A C 1
ATOM 677 O O . THR A 1 91 ? 6.683 -3.989 -17.727 1.00 94.81 91 THR A O 1
ATOM 680 N N . LYS A 1 92 ? 7.284 -1.861 -17.313 1.00 95.75 92 LYS A N 1
ATOM 681 C CA . LYS A 1 92 ? 7.934 -1.627 -18.615 1.00 95.75 92 LYS A CA 1
ATOM 682 C C . LYS A 1 92 ? 9.090 -2.577 -18.908 1.00 95.75 92 LYS A C 1
ATOM 684 O O . LYS A 1 92 ? 9.358 -2.836 -20.076 1.00 95.75 92 LYS A O 1
ATOM 689 N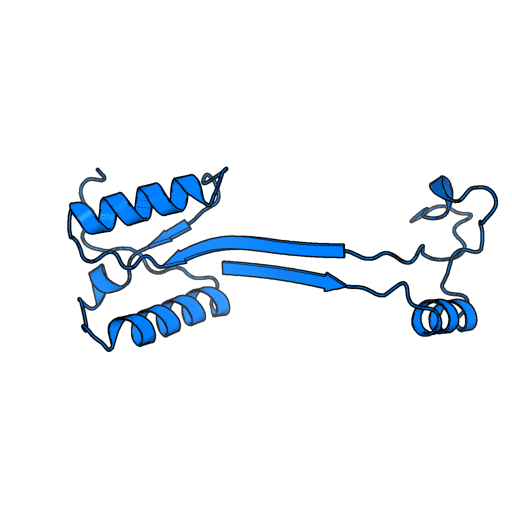 N . SER A 1 93 ? 9.709 -3.159 -17.879 1.00 94.44 93 SER A N 1
ATOM 690 C CA . SER A 1 93 ? 10.736 -4.191 -18.063 1.00 94.44 93 SER A CA 1
ATOM 691 C C . SER A 1 93 ? 10.223 -5.406 -18.843 1.00 94.44 93 SER A C 1
ATOM 693 O O . SER A 1 93 ? 10.983 -6.004 -19.595 1.00 94.44 93 SER A O 1
ATOM 695 N N . MET A 1 94 ? 8.937 -5.750 -18.704 1.00 95.88 94 MET A N 1
ATOM 696 C CA . MET A 1 94 ? 8.331 -6.923 -19.341 1.00 95.88 94 MET A CA 1
ATOM 697 C C . MET A 1 94 ? 7.621 -6.601 -20.657 1.00 95.88 94 MET A C 1
ATOM 699 O O . MET A 1 94 ? 7.599 -7.438 -21.555 1.00 95.88 94 MET A O 1
ATOM 703 N N . ILE A 1 95 ? 7.005 -5.418 -20.765 1.00 93.62 95 ILE A N 1
ATOM 704 C CA . ILE A 1 95 ? 6.112 -5.079 -21.890 1.00 93.62 95 ILE A CA 1
ATOM 705 C C . ILE A 1 95 ? 6.601 -3.899 -22.744 1.00 93.62 95 ILE A C 1
ATOM 707 O O . ILE A 1 95 ? 5.955 -3.545 -23.729 1.00 93.62 95 ILE A O 1
ATOM 711 N N . GLY A 1 96 ? 7.722 -3.277 -22.376 1.00 91.50 96 GLY A N 1
ATOM 712 C CA . GLY A 1 96 ? 8.228 -2.059 -23.004 1.00 91.50 96 GLY A CA 1
ATOM 713 C C . GLY A 1 96 ? 7.439 -0.798 -22.631 1.00 91.50 96 GLY A C 1
ATOM 714 O O . GLY A 1 96 ? 6.573 -0.799 -21.753 1.00 91.50 96 GLY A O 1
ATOM 715 N N . HIS A 1 97 ? 7.752 0.315 -23.301 1.00 93.88 97 HIS A N 1
ATOM 716 C CA . HIS A 1 97 ? 7.099 1.601 -23.065 1.00 93.88 97 HIS A CA 1
ATOM 717 C C . HIS A 1 97 ? 6.031 1.903 -24.125 1.00 93.88 97 HIS A C 1
ATOM 719 O O . HIS A 1 97 ? 6.335 2.323 -25.238 1.00 93.88 97 HIS A O 1
ATOM 725 N N . SER A 1 98 ? 4.757 1.758 -23.759 1.00 89.06 98 SER A N 1
ATOM 726 C CA . SER A 1 98 ? 3.617 1.974 -24.668 1.00 89.06 98 SER A CA 1
ATOM 727 C C . SER A 1 98 ? 3.171 3.443 -24.811 1.00 89.06 98 SER A C 1
ATOM 729 O O . SER A 1 98 ? 2.006 3.701 -25.114 1.00 89.06 98 SER A O 1
ATOM 731 N N . LEU A 1 99 ? 4.067 4.411 -24.573 1.00 91.94 99 LEU A N 1
ATOM 732 C CA . LEU A 1 99 ? 3.799 5.857 -24.657 1.00 91.94 99 LEU A CA 1
ATOM 733 C C . LEU A 1 99 ? 2.509 6.254 -23.910 1.00 91.94 99 LEU A C 1
ATOM 735 O O . LEU A 1 99 ? 2.381 5.972 -22.720 1.00 91.94 99 LEU A O 1
ATOM 739 N N . GLY A 1 100 ? 1.534 6.863 -24.596 1.00 84.12 100 GLY A N 1
ATOM 740 C CA . GLY A 1 100 ? 0.272 7.313 -23.998 1.00 84.12 100 GLY A CA 1
ATOM 741 C C . GLY A 1 100 ? -0.571 6.199 -23.366 1.00 84.12 100 GLY A C 1
ATOM 742 O O . GLY A 1 100 ? -1.363 6.475 -22.470 1.00 84.12 100 GLY A O 1
ATOM 743 N N . ALA A 1 101 ? -0.377 4.938 -23.765 1.00 90.44 101 ALA A N 1
ATOM 744 C CA . ALA A 1 101 ? -1.072 3.801 -23.161 1.00 90.44 101 ALA A CA 1
ATOM 745 C C . ALA A 1 101 ? -0.409 3.294 -21.864 1.00 90.44 101 ALA A C 1
ATOM 747 O O . ALA A 1 101 ? -1.017 2.497 -21.148 1.00 90.44 101 ALA A O 1
ATOM 748 N N . ALA A 1 102 ? 0.811 3.747 -21.539 1.00 86.75 102 ALA A N 1
ATOM 749 C CA . ALA A 1 102 ? 1.587 3.236 -20.408 1.00 86.75 102 ALA A CA 1
ATOM 750 C C . ALA A 1 102 ? 0.828 3.357 -19.077 1.00 86.75 102 ALA A C 1
ATOM 752 O O . ALA A 1 102 ? 0.677 2.358 -18.380 1.00 86.75 102 ALA A O 1
ATOM 753 N N . GLY A 1 103 ? 0.235 4.521 -18.789 1.00 85.56 103 GLY A N 1
ATOM 754 C CA . GLY A 1 103 ? -0.505 4.729 -17.540 1.00 85.56 103 GLY A CA 1
ATOM 755 C C . GLY A 1 103 ? -1.670 3.750 -17.350 1.00 85.56 103 GLY A C 1
ATOM 756 O O . GLY A 1 103 ? -1.892 3.264 -16.244 1.00 85.56 103 GLY A O 1
ATOM 757 N N . GLY A 1 104 ? -2.377 3.394 -18.429 1.00 88.06 104 GLY A N 1
ATOM 758 C CA . GLY A 1 104 ? -3.460 2.408 -18.378 1.00 88.06 104 GLY A CA 1
ATOM 759 C C . GLY A 1 104 ? -2.956 0.990 -18.101 1.00 88.06 104 GLY A C 1
ATOM 760 O O . GLY A 1 104 ? -3.505 0.293 -17.248 1.00 88.06 104 GLY A O 1
ATOM 761 N N . LEU A 1 105 ? -1.883 0.569 -18.777 1.00 91.44 105 LEU A N 1
ATOM 762 C CA . LEU A 1 105 ? -1.281 -0.756 -18.581 1.00 91.44 105 LEU A CA 1
ATOM 763 C C . LEU A 1 105 ? -0.687 -0.909 -17.173 1.00 91.44 105 LEU A C 1
ATOM 765 O O . LEU A 1 105 ? -0.879 -1.936 -16.523 1.00 91.44 105 LEU A O 1
ATOM 769 N N . GLU A 1 106 ? -0.029 0.134 -16.672 1.00 93.00 106 GLU A N 1
ATOM 770 C CA . GLU A 1 106 ? 0.550 0.183 -15.327 1.00 93.00 106 GLU A CA 1
ATOM 771 C C . GLU A 1 106 ? -0.531 0.203 -14.240 1.00 93.00 106 GLU A C 1
ATOM 773 O O . GLU A 1 106 ? -0.390 -0.469 -13.214 1.00 93.00 106 GLU A O 1
ATOM 778 N N . ALA A 1 107 ? -1.650 0.897 -14.475 1.00 92.31 107 ALA A N 1
ATOM 779 C CA . ALA A 1 107 ? -2.810 0.858 -13.589 1.00 92.31 107 ALA A CA 1
ATOM 780 C C . ALA A 1 107 ? -3.417 -0.551 -13.524 1.00 92.31 107 ALA A C 1
ATOM 782 O O . ALA A 1 107 ? -3.667 -1.057 -12.430 1.00 92.31 107 ALA A O 1
ATOM 783 N N . ILE A 1 108 ? -3.589 -1.224 -14.668 1.00 94.81 108 ILE A N 1
ATOM 784 C CA . ILE A 1 108 ? -4.076 -2.611 -14.714 1.00 94.81 108 ILE A CA 1
ATOM 785 C C . ILE A 1 108 ? -3.131 -3.542 -13.944 1.00 94.81 108 ILE A C 1
ATOM 787 O O . ILE A 1 108 ? -3.597 -4.328 -13.118 1.00 94.81 108 ILE A O 1
ATOM 791 N N . ALA A 1 109 ? -1.817 -3.436 -14.164 1.00 93.94 109 ALA A N 1
ATOM 792 C CA . ALA A 1 109 ? -0.819 -4.228 -13.445 1.00 93.94 109 ALA A CA 1
ATOM 793 C C . ALA A 1 109 ? -0.880 -3.979 -11.928 1.00 93.94 109 ALA A C 1
ATOM 795 O O . ALA A 1 109 ? -0.902 -4.929 -11.145 1.00 93.94 109 ALA A O 1
ATOM 796 N N . THR A 1 110 ? -1.014 -2.717 -11.513 1.00 93.25 110 THR A N 1
ATOM 797 C CA . THR A 1 110 ? -1.145 -2.320 -10.102 1.00 93.25 110 THR A CA 1
ATOM 798 C C . THR A 1 110 ? -2.423 -2.879 -9.471 1.00 93.25 110 THR A C 1
ATOM 800 O O . THR A 1 110 ? -2.389 -3.422 -8.367 1.00 93.25 110 THR A O 1
ATOM 803 N N . ILE A 1 111 ? -3.557 -2.808 -10.173 1.00 93.19 111 ILE A N 1
ATOM 804 C CA . ILE A 1 111 ? -4.835 -3.365 -9.707 1.00 93.19 111 ILE A CA 1
ATOM 805 C C . ILE A 1 111 ? -4.740 -4.889 -9.595 1.00 93.19 111 ILE A C 1
ATOM 807 O O . ILE A 1 111 ? -5.201 -5.470 -8.610 1.00 93.19 111 ILE A O 1
ATOM 811 N N . LYS A 1 112 ? -4.113 -5.561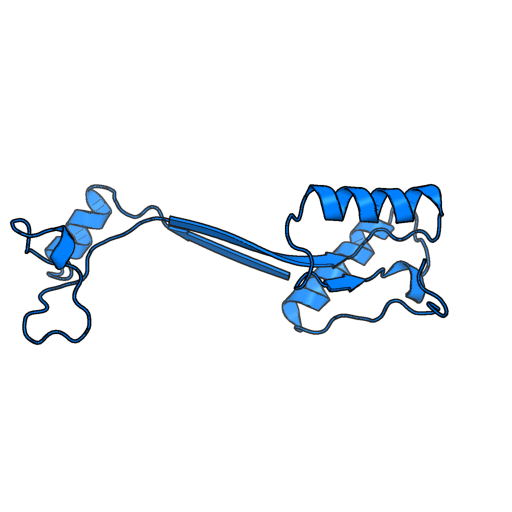 -10.566 1.00 94.38 112 LYS A N 1
ATOM 812 C CA . LYS A 1 112 ? -3.864 -7.005 -10.490 1.00 94.38 112 LYS A CA 1
ATOM 813 C C . LYS A 1 112 ? -2.964 -7.367 -9.318 1.00 94.38 112 LYS A C 1
ATOM 815 O O . LYS A 1 112 ? -3.272 -8.328 -8.619 1.00 94.38 112 LYS A O 1
ATOM 820 N N . ALA A 1 113 ? -1.933 -6.578 -9.042 1.00 92.62 113 ALA A N 1
ATOM 821 C CA . ALA A 1 113 ? -1.084 -6.760 -7.872 1.00 92.62 113 ALA A CA 1
ATOM 822 C C . ALA A 1 113 ? -1.865 -6.641 -6.554 1.00 92.62 113 ALA A C 1
ATOM 824 O O . ALA A 1 113 ? -1.724 -7.482 -5.670 1.00 92.62 113 ALA A O 1
ATOM 825 N N . ILE A 1 114 ? -2.750 -5.645 -6.440 1.00 89.69 114 ILE A N 1
ATOM 826 C CA . ILE A 1 114 ? -3.609 -5.459 -5.259 1.00 89.69 114 ILE A CA 1
ATOM 827 C C . ILE A 1 114 ? -4.596 -6.620 -5.097 1.00 89.69 114 ILE A C 1
ATOM 829 O O . ILE A 1 114 ? -4.762 -7.139 -4.000 1.00 89.69 114 ILE A O 1
ATOM 833 N N . THR A 1 115 ? -5.253 -7.029 -6.182 1.00 93.12 115 THR A N 1
ATOM 834 C CA . THR A 1 115 ? -6.337 -8.026 -6.130 1.00 93.12 115 THR A CA 1
ATOM 835 C C . THR A 1 115 ? -5.841 -9.463 -6.007 1.00 93.12 115 THR A C 1
ATOM 837 O O . THR A 1 115 ? -6.547 -10.297 -5.452 1.00 93.12 115 THR A O 1
ATOM 840 N N . SER A 1 116 ? -4.642 -9.765 -6.509 1.00 93.50 116 SER A N 1
ATOM 841 C CA . SER A 1 116 ? -4.037 -11.100 -6.404 1.00 93.50 116 SER A CA 1
ATOM 842 C C . SER A 1 116 ? -3.102 -11.260 -5.205 1.00 93.50 116 SER A C 1
ATOM 844 O O . SER A 1 116 ? -2.765 -12.386 -4.852 1.00 93.50 116 SER A O 1
ATOM 846 N N . GLY A 1 117 ? -2.637 -10.157 -4.609 1.00 91.38 117 GLY A N 1
ATOM 847 C CA . GLY A 1 117 ? -1.573 -10.175 -3.602 1.00 91.38 117 GLY A CA 1
ATOM 848 C C . GLY A 1 117 ? -0.191 -10.549 -4.158 1.00 91.38 117 GLY A C 1
ATOM 849 O O . GLY A 1 117 ? 0.758 -10.677 -3.385 1.00 91.38 117 GLY A O 1
ATOM 850 N N . TRP A 1 118 ? -0.052 -10.717 -5.477 1.00 93.69 118 TRP A N 1
ATOM 851 C CA . TRP A 1 118 ? 1.197 -11.086 -6.138 1.00 93.69 118 TRP A CA 1
ATOM 852 C C . TRP A 1 118 ? 1.807 -9.897 -6.886 1.00 93.69 118 TRP A C 1
ATOM 854 O O . TRP A 1 118 ? 1.124 -9.207 -7.640 1.00 93.69 118 TRP A O 1
ATOM 864 N N . LEU A 1 119 ? 3.110 -9.670 -6.705 1.00 93.31 119 LEU A N 1
ATOM 865 C CA . LEU A 1 119 ? 3.859 -8.629 -7.410 1.00 93.31 119 LEU A CA 1
ATOM 866 C C . LEU A 1 119 ? 4.707 -9.260 -8.511 1.00 93.31 119 LEU A C 1
ATOM 868 O O . LEU A 1 119 ? 5.484 -10.176 -8.243 1.00 93.31 119 LEU A O 1
ATOM 872 N N . HIS A 1 120 ? 4.598 -8.738 -9.732 1.00 93.94 120 HIS A N 1
ATOM 873 C CA . HIS A 1 120 ? 5.472 -9.170 -10.817 1.00 93.94 120 HIS A CA 1
ATOM 874 C C . HIS A 1 120 ? 6.916 -8.688 -10.588 1.00 93.94 120 HIS A C 1
ATOM 876 O O . HIS A 1 120 ? 7.113 -7.622 -9.992 1.00 93.94 120 HIS A O 1
ATOM 882 N N . PRO A 1 121 ? 7.931 -9.419 -11.078 1.00 95.06 121 PRO A N 1
ATOM 883 C CA . PRO A 1 121 ? 9.313 -8.959 -11.012 1.00 95.06 121 PRO A CA 1
ATOM 884 C C . PRO A 1 121 ? 9.558 -7.791 -11.977 1.00 95.06 121 PRO A C 1
ATOM 886 O O . PRO A 1 121 ? 8.823 -7.609 -12.952 1.00 95.06 121 PRO A O 1
ATOM 889 N N . THR A 1 122 ? 10.618 -7.027 -11.729 1.00 95.56 122 THR A N 1
ATOM 890 C CA . THR A 1 122 ? 11.258 -6.208 -12.765 1.00 95.56 122 THR A CA 1
ATOM 891 C C . THR A 1 122 ? 12.314 -7.083 -13.433 1.00 95.56 122 THR A C 1
ATOM 893 O O . THR A 1 122 ? 13.263 -7.499 -12.773 1.00 95.56 122 THR A O 1
ATOM 896 N N . ILE A 1 123 ? 12.128 -7.433 -14.706 1.00 95.19 123 ILE A N 1
ATOM 897 C CA . ILE A 1 123 ? 13.077 -8.306 -15.415 1.00 95.19 123 ILE A CA 1
ATOM 898 C C . ILE A 1 123 ? 14.286 -7.511 -15.935 1.00 95.19 123 ILE A C 1
ATOM 900 O O . ILE A 1 123 ? 14.231 -6.285 -16.019 1.00 95.19 123 ILE A O 1
ATOM 904 N N . ASN A 1 124 ? 15.364 -8.213 -16.304 1.00 93.75 124 ASN A N 1
ATOM 905 C CA . ASN A 1 124 ? 16.615 -7.638 -16.829 1.00 93.75 124 ASN A CA 1
ATOM 906 C C . ASN A 1 124 ? 17.372 -6.726 -15.836 1.00 93.75 124 ASN A C 1
ATOM 908 O O . ASN A 1 124 ? 18.066 -5.800 -16.248 1.00 93.75 124 ASN A O 1
ATOM 912 N N . GLN A 1 125 ? 17.226 -6.964 -14.527 1.00 90.38 125 GLN A N 1
ATOM 913 C CA . GLN A 1 125 ? 17.999 -6.286 -13.481 1.00 90.38 125 GLN A CA 1
ATOM 914 C C . GLN A 1 125 ? 19.162 -7.169 -13.012 1.00 90.38 125 GLN A C 1
ATOM 916 O O . GLN A 1 125 ? 18.985 -8.002 -12.126 1.00 90.38 125 GLN A O 1
ATOM 921 N N . ASP A 1 126 ? 20.347 -6.969 -13.594 1.00 91.12 126 ASP A N 1
ATOM 922 C CA . ASP A 1 126 ? 21.549 -7.744 -13.242 1.00 91.12 126 ASP A CA 1
ATOM 923 C C . ASP A 1 126 ? 22.357 -7.094 -12.108 1.00 91.12 126 ASP A C 1
ATOM 925 O O . ASP A 1 126 ? 22.848 -7.771 -11.205 1.00 91.12 126 ASP A O 1
ATOM 929 N N . VAL A 1 127 ? 22.484 -5.763 -12.144 1.00 87.75 127 VAL A N 1
ATOM 930 C CA . VAL A 1 127 ? 23.204 -4.960 -11.148 1.00 87.75 127 VAL A CA 1
ATOM 931 C C . VAL A 1 127 ? 22.332 -3.770 -10.765 1.00 87.75 127 VAL A C 1
ATOM 933 O O . VAL A 1 127 ? 21.901 -3.008 -11.628 1.00 87.75 127 VAL A O 1
ATOM 936 N N . LEU A 1 128 ? 22.067 -3.615 -9.468 1.00 78.94 128 LEU A N 1
ATOM 937 C CA . LEU A 1 128 ? 21.341 -2.466 -8.928 1.00 78.94 128 LEU A CA 1
ATOM 938 C C . LEU A 1 128 ? 22.310 -1.300 -8.702 1.00 78.94 128 LEU A C 1
ATOM 940 O O . LEU A 1 128 ? 23.389 -1.493 -8.141 1.00 78.94 128 LEU A O 1
ATOM 944 N N . SER A 1 129 ? 21.910 -0.111 -9.155 1.00 63.38 129 SER A N 1
ATOM 945 C CA . SER A 1 129 ? 22.617 1.162 -8.956 1.00 63.38 129 SER A CA 1
ATOM 946 C C . SER A 1 129 ? 22.286 1.818 -7.623 1.00 63.38 129 SER A C 1
ATOM 948 O O . SER A 1 129 ? 21.087 1.780 -7.257 1.00 63.38 129 SER A O 1
#

Sequence (129 aa):
MVVGGSEASLIPSGVSGFLACRALSQRNEEPQRASRPWDKHRDGFVLGEGSGVLVNYVNAHATSTVAGDLAEVYAIKQVFKDTSELKMNGTKSMIGHSLGAAGGLEAIATIKAITSGWLHPTINQDVLS

Foldseek 3Di:
DKDKDWDDQPDPVSVVVCVVVQAAFPPPVCVVPQADPPDPPHRHHHDDTDIDMDAAEDAACPLVDPVRVVVRVVVCVVVDVDNPRHYYAYPCQPVNDPDPCSVVVSVVLVVCCVVVVDHDHNPPCPDDD